Protein AF-A0AAN8RIM7-F1 (afdb_monomer)

Organism: NCBI:txid74498

Sequence (121 aa):
MTNVDAGIVSAGKTVLAGGTRFIPSWDSGITYNTGTAAGASGISPDGGCIITDIDKPVVLLGDFGNWFERSKPQYENLPASFFYDVKTSGARGNGRGDDTTAINAALQAATSTGKVTYFPH

Mean predicted aligned error: 7.01 Å

InterPro domains:
  IPR011050 Pectin lyase fold/virulence factor [SSF51126] (79-120)
  IPR012334 Pectin lyase fold [G3DSA:2.160.20.10] (65-121)
  IPR024535 Rhamnogalacturonase A/B/Epimerase-like, pectate lyase domain [PF12708] (84-120)

Secondary structure (DSSP, 8-state):
--SEEEEEEETTEEEEEEES-----EE-S-B--TTS-TTT--B--TT-EEPPPPP--GGGB-TTSSBP--PPP--TT--GGGEEEGGGGT---SSSS--HHHHHHHHHHHHHHTPEEE---

Radius of gyration: 26.64 Å; Cα contacts (8 Å, |Δi|>4): 150; chains: 1; bounding box: 56×33×62 Å

Structure (mmCIF, N/CA/C/O backbone):
data_AF-A0AAN8RIM7-F1
#
_entry.id   AF-A0AAN8RIM7-F1
#
loop_
_atom_site.group_PDB
_atom_site.id
_atom_site.type_symbol
_atom_site.label_atom_id
_atom_site.label_alt_id
_atom_site.label_comp_id
_atom_site.label_asym_id
_atom_site.label_entity_id
_atom_site.label_seq_id
_atom_site.pdbx_PDB_ins_code
_atom_site.Cartn_x
_atom_site.Cartn_y
_atom_site.Cartn_z
_atom_site.occupancy
_atom_site.B_iso_or_equiv
_atom_site.auth_seq_id
_atom_site.auth_comp_id
_atom_site.auth_asym_i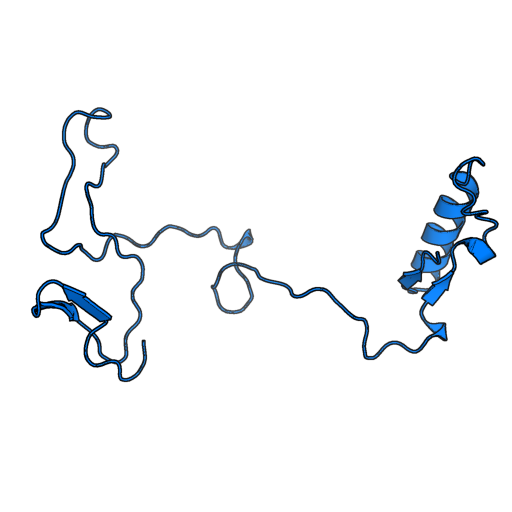d
_atom_site.auth_atom_id
_atom_site.pdbx_PDB_model_num
ATOM 1 N N . MET A 1 1 ? 12.400 -8.374 -19.164 1.00 90.12 1 MET A N 1
ATOM 2 C CA . MET A 1 1 ? 11.845 -8.436 -20.533 1.00 90.12 1 MET A CA 1
ATOM 3 C C . MET A 1 1 ? 11.717 -9.893 -20.926 1.00 90.12 1 MET A C 1
ATOM 5 O O . MET A 1 1 ? 12.614 -10.658 -20.589 1.00 90.12 1 MET A O 1
ATOM 9 N N . THR A 1 2 ? 10.637 -10.257 -21.614 1.00 94.75 2 THR A N 1
ATOM 10 C CA . THR A 1 2 ? 10.410 -11.614 -22.131 1.00 94.75 2 THR A CA 1
ATOM 11 C C . THR A 1 2 ? 9.927 -11.493 -23.570 1.00 94.75 2 THR A C 1
ATOM 13 O O . THR A 1 2 ? 8.891 -10.876 -23.794 1.00 94.75 2 THR A O 1
ATOM 16 N N . ASN A 1 3 ? 10.686 -12.045 -24.521 1.00 94.50 3 ASN A N 1
ATOM 17 C CA . ASN A 1 3 ? 10.396 -12.040 -25.961 1.00 94.50 3 ASN A CA 1
ATOM 18 C C . ASN A 1 3 ? 10.082 -10.643 -26.537 1.00 94.50 3 ASN A C 1
ATOM 20 O O . ASN A 1 3 ? 9.124 -10.473 -27.283 1.00 94.50 3 ASN A O 1
ATOM 24 N N . VAL A 1 4 ? 10.875 -9.636 -26.165 1.00 96.50 4 VAL A N 1
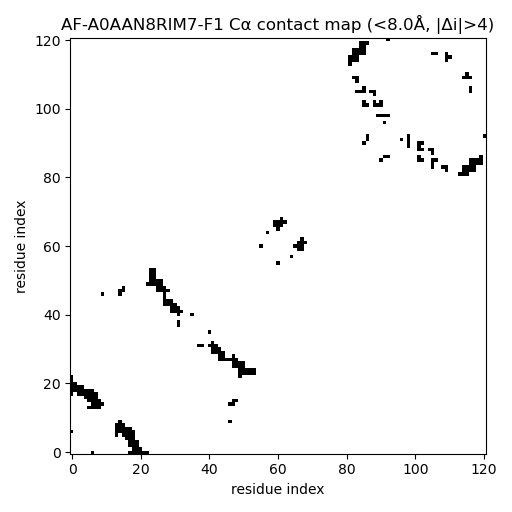ATOM 25 C CA . VAL A 1 4 ? 10.748 -8.264 -26.688 1.00 96.50 4 VAL A CA 1
ATOM 26 C C . VAL A 1 4 ? 11.761 -8.063 -27.816 1.00 96.50 4 VAL A C 1
ATOM 28 O O . VAL A 1 4 ? 12.936 -8.286 -27.576 1.00 96.50 4 VAL A O 1
ATOM 31 N N . ASP A 1 5 ? 11.374 -7.620 -29.013 1.00 93.94 5 ASP A N 1
ATOM 32 C CA . ASP A 1 5 ? 12.316 -7.505 -30.149 1.00 93.94 5 ASP A CA 1
ATOM 33 C C . ASP A 1 5 ? 13.425 -6.461 -29.918 1.00 93.94 5 ASP A C 1
ATOM 35 O O . ASP A 1 5 ? 14.614 -6.732 -30.098 1.00 93.94 5 ASP A O 1
ATOM 39 N N . ALA A 1 6 ? 13.054 -5.273 -29.445 1.00 94.12 6 ALA A N 1
ATOM 40 C CA . ALA A 1 6 ? 13.979 -4.205 -29.080 1.00 94.12 6 ALA A CA 1
ATOM 41 C C . ALA A 1 6 ? 13.521 -3.555 -27.773 1.00 94.12 6 ALA A C 1
ATOM 43 O O . ALA A 1 6 ? 12.348 -3.221 -27.625 1.00 94.12 6 ALA A O 1
ATOM 44 N N . GLY A 1 7 ? 14.439 -3.374 -26.820 1.00 92.75 7 GLY A N 1
ATOM 45 C CA . GLY A 1 7 ? 14.130 -2.713 -25.552 1.00 92.75 7 GLY A CA 1
ATOM 46 C C . GLY A 1 7 ? 13.900 -1.216 -25.746 1.00 92.75 7 GLY A C 1
ATOM 47 O O . GLY A 1 7 ? 12.916 -0.674 -25.255 1.00 92.75 7 GLY A O 1
ATOM 48 N N . ILE A 1 8 ? 14.799 -0.560 -26.487 1.00 93.50 8 ILE A N 1
ATOM 49 C CA . ILE A 1 8 ? 14.701 0.862 -26.842 1.00 93.50 8 ILE A CA 1
ATOM 50 C C . ILE A 1 8 ? 15.166 1.039 -28.288 1.00 93.50 8 ILE A C 1
ATOM 52 O O . ILE A 1 8 ? 16.229 0.544 -28.677 1.00 93.50 8 ILE A O 1
ATOM 56 N N . VAL A 1 9 ? 14.378 1.779 -29.067 1.00 92.62 9 VAL A N 1
ATOM 57 C CA . VAL A 1 9 ? 14.682 2.184 -30.444 1.00 92.62 9 VAL A CA 1
ATOM 58 C C . VAL A 1 9 ? 14.722 3.707 -30.503 1.00 92.62 9 VAL A C 1
ATOM 60 O O . VAL A 1 9 ? 13.797 4.369 -30.039 1.00 92.62 9 VAL A O 1
ATOM 63 N N . SER A 1 10 ? 15.777 4.262 -31.095 1.00 89.31 10 SER A N 1
ATOM 64 C CA . SER A 1 10 ? 15.932 5.699 -31.326 1.00 89.31 10 SER A CA 1
ATOM 65 C C . SER A 1 10 ? 16.365 5.946 -32.768 1.00 89.31 10 SER A C 1
ATOM 67 O O . SER A 1 10 ? 17.278 5.290 -33.266 1.00 89.31 10 SER A O 1
ATOM 69 N N . ALA A 1 11 ? 15.674 6.853 -33.465 1.00 89.75 11 ALA A N 1
ATOM 70 C CA . ALA A 1 11 ? 15.921 7.180 -34.877 1.00 89.75 11 ALA A CA 1
ATOM 71 C C . ALA A 1 11 ? 16.051 5.941 -35.800 1.00 89.75 11 ALA A C 1
ATOM 73 O O . ALA A 1 11 ? 16.924 5.877 -36.664 1.00 89.75 11 ALA A 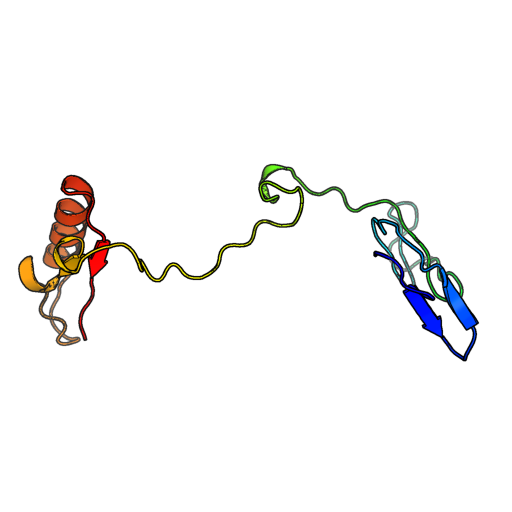O 1
ATOM 74 N N . GLY A 1 12 ? 15.206 4.925 -35.587 1.00 89.38 12 GLY A N 1
ATOM 75 C CA . GLY A 1 12 ? 15.209 3.683 -36.372 1.00 89.38 12 GLY A CA 1
ATOM 76 C C . GLY A 1 12 ? 16.348 2.707 -36.049 1.00 89.38 12 GLY A C 1
ATOM 77 O O . GLY A 1 12 ? 16.446 1.661 -36.687 1.00 89.38 12 GLY A O 1
ATOM 78 N N . LYS A 1 13 ? 17.196 3.008 -35.058 1.00 90.44 13 LYS A N 1
ATOM 79 C CA . LYS A 1 13 ? 18.265 2.125 -34.575 1.00 90.44 13 LYS A CA 1
ATOM 80 C C . LYS A 1 13 ? 17.902 1.562 -33.205 1.00 90.44 13 LYS A C 1
ATOM 82 O O . LYS A 1 13 ? 17.440 2.291 -32.330 1.00 90.44 13 LYS A O 1
ATOM 87 N N . THR A 1 14 ? 18.138 0.270 -32.999 1.00 92.50 14 THR A N 1
ATOM 88 C CA . THR A 1 14 ? 18.029 -0.335 -31.663 1.00 92.50 14 THR A CA 1
ATOM 89 C C . THR A 1 14 ? 19.210 0.129 -30.817 1.00 92.50 14 THR A C 1
ATOM 91 O O . THR A 1 14 ? 20.353 -0.139 -31.178 1.00 92.50 14 THR A O 1
ATOM 94 N N . VAL A 1 15 ? 18.933 0.818 -29.708 1.00 92.31 15 VAL A N 1
ATOM 95 C CA . VA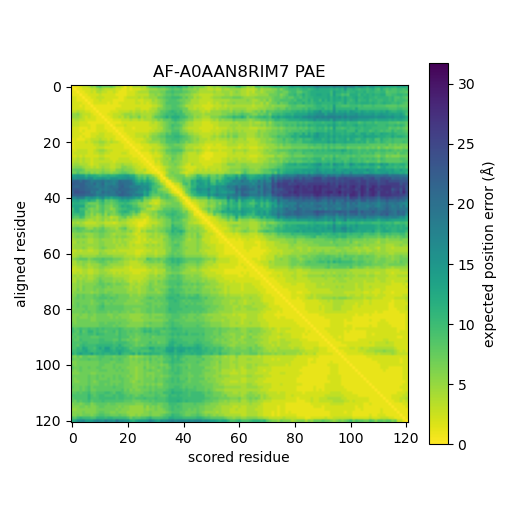L A 1 15 ? 19.956 1.327 -28.769 1.00 92.31 15 VAL A CA 1
ATOM 96 C C . VAL A 1 15 ? 20.025 0.502 -27.484 1.00 92.31 15 VAL A C 1
ATOM 98 O O . VAL A 1 15 ? 21.076 0.403 -26.863 1.00 92.31 15 VAL A O 1
ATOM 101 N N . LEU A 1 16 ? 18.938 -0.191 -27.133 1.00 92.56 16 LEU A N 1
ATOM 102 C CA . LEU A 1 16 ? 18.945 -1.233 -26.111 1.00 92.56 16 LEU A CA 1
ATOM 103 C C . LEU A 1 16 ? 18.383 -2.518 -26.709 1.00 92.56 16 LEU A C 1
ATOM 105 O O . LEU A 1 16 ? 17.202 -2.584 -27.056 1.00 92.56 16 LEU A O 1
ATOM 109 N N . ALA A 1 17 ? 19.226 -3.547 -26.805 1.00 92.56 17 ALA A N 1
ATOM 110 C CA . ALA A 1 17 ? 18.807 -4.862 -27.278 1.00 92.56 17 ALA A CA 1
ATOM 111 C C . ALA A 1 17 ? 17.640 -5.409 -26.436 1.00 92.56 17 ALA A C 1
ATOM 113 O O . ALA A 1 17 ? 17.622 -5.262 -25.206 1.00 92.56 17 ALA A O 1
ATOM 114 N N . GLY A 1 18 ? 16.672 -6.027 -27.110 1.00 93.81 18 GLY A N 1
ATOM 115 C CA . GLY A 1 18 ? 15.568 -6.733 -26.473 1.00 93.81 18 GLY A CA 1
ATOM 116 C C . GLY A 1 18 ? 15.974 -8.129 -25.983 1.00 93.81 18 GLY A C 1
ATOM 117 O O . GLY A 1 18 ? 17.021 -8.315 -25.361 1.00 93.81 18 GLY A O 1
ATOM 118 N N . GLY A 1 19 ? 15.132 -9.113 -26.265 1.00 95.62 19 GLY A N 1
ATOM 119 C CA . GLY A 1 19 ? 15.228 -10.504 -25.858 1.00 95.62 19 GLY A CA 1
ATOM 120 C C . GLY A 1 19 ? 14.471 -10.818 -24.567 1.00 95.62 19 GLY A C 1
ATOM 121 O O . GLY A 1 19 ? 13.689 -10.023 -24.034 1.00 95.62 19 GLY A O 1
ATOM 122 N N . THR A 1 20 ? 14.736 -12.015 -24.055 1.00 96.62 20 THR A N 1
ATOM 123 C CA . THR A 1 20 ? 14.300 -12.451 -22.727 1.00 96.62 20 THR A CA 1
ATOM 124 C C . THR A 1 20 ? 15.445 -12.233 -21.750 1.00 96.62 20 THR A C 1
ATOM 126 O O . THR A 1 20 ? 16.342 -13.065 -21.641 1.00 96.62 20 THR A O 1
ATOM 129 N N . ARG A 1 21 ? 15.466 -11.065 -21.099 1.00 93.25 21 ARG A N 1
ATOM 130 C CA . ARG A 1 21 ? 16.546 -10.656 -20.191 1.00 93.25 21 ARG A CA 1
ATOM 131 C C . ARG A 1 21 ? 16.093 -9.672 -19.120 1.00 93.25 21 ARG A C 1
ATOM 133 O O . ARG A 1 21 ? 15.081 -8.981 -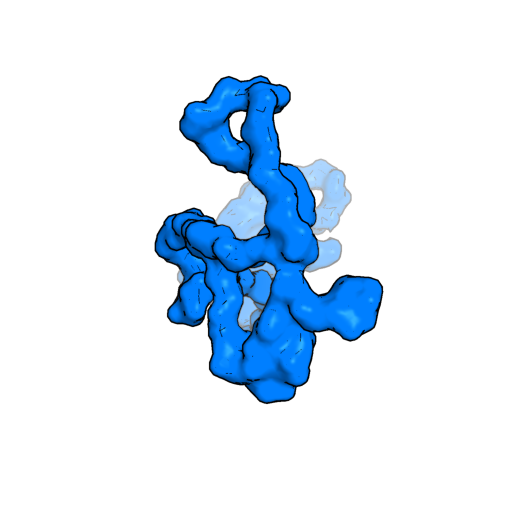19.269 1.00 93.25 21 ARG A O 1
ATOM 140 N N . PHE A 1 22 ? 16.881 -9.584 -18.059 1.00 91.19 22 PHE A N 1
ATOM 141 C CA . PHE A 1 22 ? 16.772 -8.554 -17.032 1.00 91.19 22 PHE A CA 1
ATOM 142 C C . PHE A 1 22 ? 17.702 -7.381 -17.372 1.00 91.19 22 PHE A C 1
ATOM 144 O O . PHE A 1 22 ? 18.837 -7.600 -17.795 1.00 91.19 22 PHE A O 1
ATOM 151 N N . ILE A 1 23 ? 17.210 -6.150 -17.219 1.00 92.50 23 ILE A N 1
ATOM 152 C CA . ILE A 1 23 ? 18.018 -4.930 -17.328 1.00 92.50 23 ILE A CA 1
ATOM 153 C C . ILE A 1 23 ? 18.175 -4.396 -15.903 1.00 92.50 23 ILE A C 1
ATOM 155 O O . ILE A 1 23 ? 17.149 -4.055 -15.317 1.00 92.50 23 ILE A O 1
ATOM 159 N N . PRO A 1 24 ? 19.393 -4.344 -15.336 1.00 89.62 24 PRO A N 1
ATOM 160 C CA . PRO A 1 24 ? 19.579 -3.938 -13.945 1.00 89.62 24 PRO A CA 1
ATOM 161 C C . PRO A 1 24 ? 19.272 -2.454 -13.748 1.00 89.62 24 PRO A C 1
ATOM 163 O O . PRO A 1 24 ? 18.379 -2.083 -12.994 1.00 89.62 24 PRO A O 1
ATOM 166 N N . SER A 1 25 ? 19.984 -1.600 -14.477 1.00 90.81 25 SER A N 1
ATOM 167 C CA . SER A 1 25 ? 19.785 -0.157 -14.515 1.00 90.81 25 SER A CA 1
ATOM 168 C C . SER A 1 25 ? 20.240 0.349 -15.882 1.00 90.81 25 SER A C 1
ATOM 170 O O . SER A 1 25 ? 21.226 -0.140 -16.437 1.00 90.81 25 SER A O 1
ATOM 172 N N . TRP A 1 26 ? 19.493 1.284 -16.457 1.00 91.31 26 TRP A N 1
ATOM 173 C CA . TRP A 1 26 ? 19.803 1.888 -17.749 1.00 91.31 26 TRP A CA 1
ATOM 174 C C . TRP A 1 26 ? 19.534 3.379 -17.677 1.00 91.31 26 TRP A C 1
ATOM 176 O O . TRP A 1 26 ? 18.528 3.798 -17.097 1.00 91.31 26 TRP A O 1
ATOM 186 N N . ASP A 1 27 ? 20.405 4.159 -18.296 1.00 89.44 27 ASP A N 1
ATOM 187 C CA . ASP A 1 27 ? 20.233 5.592 -18.436 1.00 89.44 27 ASP A CA 1
ATOM 188 C C . ASP A 1 27 ? 20.543 6.065 -19.858 1.00 89.44 27 ASP A C 1
ATOM 190 O O . ASP A 1 27 ? 21.185 5.390 -20.661 1.00 89.44 27 ASP A O 1
ATOM 194 N N . SER A 1 28 ? 20.031 7.249 -20.184 1.00 90.25 28 SER A N 1
ATOM 195 C CA . SER A 1 28 ? 20.368 7.980 -21.400 1.00 90.25 28 SER A CA 1
ATOM 196 C C . SER A 1 28 ? 20.408 9.457 -21.069 1.00 90.25 28 SER A C 1
ATOM 198 O O . SER A 1 28 ? 19.399 10.050 -20.688 1.00 90.25 28 SER A O 1
ATOM 200 N N . GLY A 1 29 ? 21.582 10.051 -21.230 1.00 86.06 29 GLY A N 1
ATOM 201 C CA . GLY A 1 29 ? 21.852 11.427 -20.852 1.00 86.06 29 GLY A CA 1
ATOM 202 C C . GLY A 1 29 ? 23.2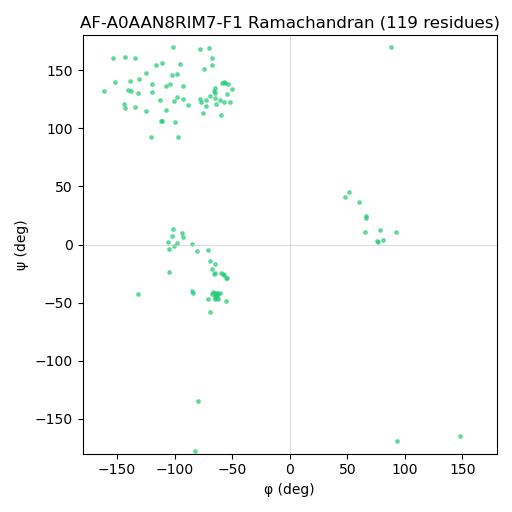97 11.585 -20.405 1.00 86.06 29 GLY A C 1
ATOM 203 O O . GLY A 1 29 ? 24.138 10.728 -20.665 1.00 86.06 29 GLY A O 1
ATOM 204 N N . ILE A 1 30 ? 23.578 12.701 -19.740 1.00 84.75 30 ILE A N 1
ATOM 205 C CA . ILE A 1 30 ? 24.884 12.968 -19.143 1.00 84.75 30 ILE A CA 1
ATOM 206 C C . ILE A 1 30 ? 24.882 12.396 -17.727 1.00 84.75 30 ILE A C 1
ATOM 208 O O . ILE A 1 30 ? 24.085 12.808 -16.885 1.00 84.75 30 ILE A O 1
ATOM 212 N N . THR A 1 31 ? 25.792 11.467 -17.469 1.00 81.00 31 THR A N 1
ATOM 213 C CA . THR A 1 31 ? 26.000 10.856 -16.153 1.00 81.00 31 THR A CA 1
ATOM 214 C C . THR A 1 31 ? 27.221 11.458 -15.480 1.00 81.00 31 THR A C 1
ATOM 216 O O . THR A 1 31 ? 28.208 11.795 -16.136 1.00 81.00 31 THR A O 1
ATOM 219 N N . TYR A 1 32 ? 27.168 11.588 -14.158 1.00 79.50 32 TYR A N 1
ATOM 220 C CA . TYR A 1 32 ? 28.275 12.097 -13.356 1.00 79.50 32 TYR A CA 1
ATOM 221 C C . TYR A 1 32 ? 28.705 11.027 -12.364 1.00 79.50 32 TYR A C 1
ATOM 223 O O . TYR A 1 32 ? 27.869 10.367 -11.749 1.00 79.50 32 TYR A O 1
ATOM 231 N N . ASN A 1 33 ? 30.013 10.870 -12.192 1.00 72.31 33 ASN A N 1
ATOM 232 C CA . ASN A 1 33 ? 30.582 10.003 -11.170 1.00 72.31 33 ASN A CA 1
ATOM 233 C C . ASN A 1 33 ? 31.278 10.849 -10.098 1.00 72.31 33 ASN A C 1
ATOM 235 O O . ASN A 1 33 ? 31.709 11.973 -10.344 1.00 72.31 33 ASN A O 1
ATOM 239 N N . THR A 1 34 ? 31.414 10.296 -8.898 1.00 68.44 34 THR A N 1
ATOM 240 C CA . THR A 1 34 ? 32.078 10.963 -7.765 1.00 68.44 34 THR A CA 1
ATOM 241 C C . THR A 1 34 ? 33.598 11.080 -7.930 1.00 68.44 34 THR A C 1
ATOM 243 O O . THR A 1 34 ? 34.255 11.701 -7.100 1.00 68.44 34 THR A O 1
ATOM 246 N N . GLY A 1 35 ? 34.169 10.501 -8.993 1.00 65.88 35 GLY A N 1
ATOM 247 C CA . GLY A 1 35 ? 35.592 10.595 -9.330 1.00 65.88 35 GLY A CA 1
ATOM 248 C C . GLY A 1 35 ? 35.979 11.890 -10.048 1.00 65.88 35 GLY A C 1
ATOM 249 O O . GLY A 1 35 ? 37.162 12.126 -10.283 1.00 65.88 35 GLY A O 1
ATOM 250 N N . THR A 1 36 ? 35.006 12.734 -10.394 1.00 61.81 36 THR A N 1
ATOM 251 C CA . THR A 1 36 ? 35.216 14.041 -11.025 1.00 61.81 36 THR A CA 1
ATOM 252 C C . THR A 1 36 ? 34.537 15.129 -10.196 1.00 61.81 36 THR A C 1
ATOM 254 O O . THR A 1 36 ? 33.526 14.883 -9.538 1.00 61.81 36 THR A O 1
ATOM 257 N N . ALA A 1 37 ? 35.107 16.339 -10.173 1.00 64.88 37 ALA A N 1
ATOM 258 C CA . ALA A 1 37 ? 34.473 17.458 -9.481 1.00 64.88 37 ALA A CA 1
ATOM 259 C C . ALA A 1 37 ? 33.062 17.690 -10.050 1.00 64.88 37 ALA A C 1
ATOM 261 O O . ALA A 1 37 ? 32.857 17.593 -11.262 1.00 64.88 37 ALA A O 1
ATOM 262 N N . ALA A 1 38 ? 32.092 17.986 -9.182 1.00 63.91 38 ALA A N 1
ATOM 263 C CA . ALA A 1 38 ? 30.713 18.224 -9.597 1.00 63.91 38 ALA A CA 1
ATOM 264 C C . ALA A 1 38 ? 30.668 19.283 -10.716 1.00 63.91 38 ALA A C 1
ATOM 266 O O . ALA A 1 38 ? 31.180 20.389 -10.551 1.00 63.91 38 ALA A O 1
ATOM 267 N N . GLY A 1 39 ? 30.090 18.924 -11.866 1.00 62.59 39 GLY A N 1
ATOM 268 C CA . GLY A 1 39 ? 30.000 19.800 -13.039 1.00 62.59 39 GLY A CA 1
ATOM 269 C C . GLY A 1 39 ? 31.258 19.888 -13.918 1.00 62.59 39 GLY A C 1
ATOM 270 O O . GLY A 1 39 ? 31.240 20.652 -14.878 1.00 62.59 39 GLY A O 1
ATOM 271 N N . ALA A 1 40 ? 32.327 19.129 -13.641 1.00 67.50 40 ALA A N 1
ATOM 272 C CA . ALA A 1 40 ? 33.582 19.216 -14.399 1.00 67.50 40 ALA A CA 1
ATOM 273 C C . ALA A 1 40 ? 33.608 18.370 -15.686 1.00 67.50 40 ALA A C 1
ATOM 275 O O . ALA A 1 40 ? 34.141 18.823 -16.695 1.00 67.50 40 ALA A O 1
ATOM 276 N N . SER A 1 41 ? 33.056 17.152 -15.674 1.00 70.31 41 SER A N 1
ATOM 277 C CA . SER A 1 41 ? 32.914 16.316 -16.875 1.00 70.31 41 SER A CA 1
ATOM 278 C C . SER A 1 41 ? 31.865 15.232 -16.641 1.00 70.31 41 SER A C 1
ATOM 280 O O . SER A 1 41 ? 31.879 14.578 -15.601 1.00 70.31 41 SER A O 1
ATOM 282 N N . GLY A 1 42 ? 30.945 15.060 -17.586 1.00 72.38 42 GLY A N 1
ATOM 283 C CA . GLY A 1 42 ? 29.951 13.991 -17.559 1.00 72.38 42 GLY A CA 1
ATOM 284 C C . GLY A 1 42 ? 30.138 13.036 -18.736 1.00 72.38 42 GLY A C 1
ATOM 285 O O . GLY A 1 42 ? 30.693 13.418 -19.766 1.00 72.38 42 GLY A O 1
ATOM 286 N N . ILE A 1 43 ? 29.690 11.792 -18.586 1.00 74.94 43 ILE A N 1
ATOM 287 C CA . ILE A 1 43 ? 29.766 10.761 -19.627 1.00 74.94 43 ILE A CA 1
ATOM 288 C C . ILE A 1 43 ? 28.389 10.654 -20.285 1.00 74.94 43 ILE A C 1
ATOM 290 O O . ILE A 1 43 ? 27.400 10.404 -19.596 1.00 74.94 43 ILE A O 1
ATOM 294 N N . SER A 1 44 ? 28.320 10.831 -21.607 1.00 79.50 44 SER A N 1
ATOM 295 C CA . SER A 1 44 ? 27.092 10.683 -22.397 1.00 79.50 44 SER A CA 1
ATOM 296 C C . SER A 1 44 ? 27.261 9.605 -23.471 1.00 79.50 44 SER A C 1
ATOM 298 O O . SER A 1 44 ? 27.747 9.905 -24.563 1.00 79.50 44 SER A O 1
ATOM 300 N N . PRO A 1 45 ? 26.903 8.344 -23.183 1.00 74.12 45 PRO A N 1
ATOM 301 C CA . PRO A 1 45 ? 26.895 7.288 -24.185 1.00 74.12 45 PRO A CA 1
ATOM 302 C C . PRO A 1 45 ? 25.844 7.579 -25.261 1.00 74.12 45 PRO A C 1
ATOM 304 O O . PRO A 1 45 ? 24.699 7.917 -24.945 1.00 74.12 45 PRO A O 1
ATOM 307 N N . ASP A 1 46 ? 26.214 7.409 -26.529 1.00 70.56 46 ASP A N 1
ATOM 308 C CA . ASP A 1 46 ? 25.288 7.550 -27.653 1.00 70.56 46 ASP A CA 1
ATOM 309 C C . ASP A 1 46 ? 24.133 6.547 -27.522 1.00 70.56 46 ASP A C 1
ATOM 311 O O . ASP A 1 46 ? 24.317 5.338 -27.654 1.00 70.56 46 ASP A O 1
ATOM 315 N N . GLY A 1 47 ? 22.924 7.055 -27.269 1.00 75.19 47 GLY A N 1
ATOM 316 C CA . GLY A 1 47 ? 21.729 6.225 -27.108 1.00 75.19 47 GLY A CA 1
ATOM 317 C C . GLY A 1 47 ? 21.599 5.536 -25.747 1.00 75.19 47 GLY A C 1
ATOM 318 O O . GLY A 1 47 ? 20.735 4.673 -25.626 1.00 75.19 47 GLY A O 1
ATOM 319 N N . GLY A 1 48 ? 22.402 5.927 -24.749 1.00 85.56 48 GLY A N 1
ATOM 320 C CA . GLY A 1 48 ? 22.349 5.418 -23.376 1.00 85.56 48 GLY A CA 1
ATOM 321 C C . GLY A 1 48 ? 23.182 4.161 -23.123 1.00 85.56 48 GLY A C 1
ATOM 322 O O . GLY A 1 48 ? 23.702 3.540 -24.052 1.00 85.56 48 GLY A O 1
ATOM 323 N N . CYS A 1 49 ? 23.334 3.765 -21.859 1.00 85.44 49 CYS A N 1
ATOM 324 C CA . CYS A 1 49 ? 24.043 2.536 -21.507 1.00 85.44 49 CYS A CA 1
ATOM 325 C C . CYS A 1 49 ? 23.410 1.802 -20.320 1.00 85.44 49 CYS A C 1
ATOM 327 O O . CYS A 1 49 ? 22.607 2.336 -19.560 1.00 85.44 49 CYS A O 1
ATOM 329 N N . ILE A 1 50 ? 23.758 0.520 -20.192 1.00 86.31 50 ILE A N 1
ATOM 330 C CA . ILE A 1 50 ? 23.500 -0.229 -18.963 1.00 86.31 50 ILE A CA 1
ATOM 331 C C . ILE A 1 50 ? 24.561 0.205 -17.955 1.00 86.31 50 ILE A C 1
ATOM 333 O O . ILE A 1 50 ? 25.755 0.067 -18.226 1.00 86.31 50 ILE A O 1
ATOM 337 N N . ILE A 1 51 ? 24.118 0.701 -16.807 1.00 85.50 51 ILE A N 1
ATOM 338 C CA . ILE A 1 51 ? 24.990 1.139 -15.718 1.00 85.50 51 ILE A CA 1
ATOM 339 C C . ILE A 1 51 ? 25.061 0.084 -14.616 1.00 85.50 51 ILE A C 1
ATOM 341 O O . ILE A 1 51 ? 24.300 -0.889 -14.608 1.00 85.50 51 ILE A O 1
ATOM 345 N N . THR A 1 52 ? 25.990 0.285 -13.677 1.00 83.88 52 THR A N 1
ATOM 346 C CA . THR A 1 52 ? 26.030 -0.476 -12.426 1.00 83.88 52 THR A CA 1
ATOM 347 C C . THR A 1 52 ? 24.653 -0.448 -11.778 1.00 83.88 52 THR A C 1
ATOM 349 O O . THR A 1 52 ? 24.028 0.611 -11.706 1.00 83.88 52 THR A O 1
ATOM 352 N N . ASP A 1 53 ? 24.180 -1.611 -11.326 1.00 85.88 53 ASP A N 1
ATOM 353 C CA . ASP A 1 53 ? 22.888 -1.675 -10.659 1.00 85.88 53 ASP A CA 1
ATOM 354 C C . ASP A 1 53 ? 22.892 -0.765 -9.430 1.00 85.88 53 ASP A C 1
ATOM 356 O O . ASP A 1 53 ? 23.875 -0.684 -8.688 1.00 85.88 53 ASP A O 1
ATOM 360 N N . ILE A 1 54 ? 21.779 -0.073 -9.235 1.00 87.19 54 ILE A N 1
ATOM 361 C CA . ILE A 1 54 ? 21.558 0.727 -8.041 1.00 87.19 54 ILE A CA 1
ATOM 362 C C . ILE A 1 54 ? 21.497 -0.241 -6.864 1.00 87.19 54 ILE A C 1
ATOM 364 O O . ILE A 1 54 ? 20.694 -1.181 -6.886 1.00 87.19 54 ILE A O 1
ATOM 368 N N . ASP A 1 55 ? 22.327 0.002 -5.847 1.00 90.56 55 ASP A N 1
ATOM 369 C CA . ASP A 1 55 ? 22.258 -0.730 -4.588 1.00 90.56 55 ASP A CA 1
ATOM 370 C C . ASP A 1 55 ? 20.915 -0.435 -3.912 1.00 90.56 55 ASP A C 1
ATOM 372 O O . ASP A 1 55 ? 20.566 0.724 -3.659 1.00 90.56 55 ASP A O 1
ATOM 376 N N . LYS A 1 56 ? 20.127 -1.486 -3.678 1.00 93.25 56 LYS A N 1
ATOM 377 C CA . LYS A 1 56 ? 18.790 -1.388 -3.087 1.00 93.25 56 LYS A CA 1
ATOM 378 C C . LYS A 1 56 ? 18.850 -2.027 -1.703 1.00 93.25 56 LYS A C 1
ATOM 380 O O . LYS A 1 56 ? 18.909 -3.255 -1.615 1.00 93.25 56 LYS A O 1
ATOM 385 N N . PRO A 1 57 ? 18.820 -1.231 -0.619 1.00 96.75 57 PRO A N 1
ATOM 386 C CA . PRO A 1 57 ? 18.812 -1.770 0.731 1.00 96.75 57 PRO A CA 1
ATOM 387 C C . PRO A 1 57 ? 17.673 -2.773 0.917 1.00 96.75 57 PRO A C 1
ATOM 389 O O . PRO A 1 57 ? 16.516 -2.458 0.643 1.00 96.75 57 PRO A O 1
ATOM 392 N N . VAL A 1 58 ? 17.991 -3.960 1.438 1.00 96.25 58 VAL A N 1
ATOM 393 C CA . VAL A 1 58 ? 17.036 -5.079 1.568 1.00 96.25 58 VAL A CA 1
ATOM 394 C C . VAL A 1 58 ? 15.786 -4.732 2.382 1.00 96.25 58 VAL A C 1
ATOM 396 O O . VAL A 1 58 ? 14.726 -5.296 2.149 1.00 96.25 58 VAL A O 1
ATOM 399 N N . VAL A 1 59 ? 15.884 -3.760 3.294 1.00 97.50 59 VAL A N 1
ATOM 400 C CA . VAL A 1 59 ? 14.761 -3.266 4.112 1.00 97.50 59 VAL A CA 1
ATOM 401 C C . VAL A 1 59 ? 13.710 -2.483 3.315 1.00 97.50 59 VAL A C 1
ATOM 403 O O . VAL A 1 59 ? 12.624 -2.233 3.829 1.00 97.50 59 VAL A O 1
ATOM 406 N N . LEU A 1 60 ? 14.029 -2.070 2.085 1.00 97.50 60 LEU A N 1
ATOM 407 C CA . LEU A 1 60 ? 13.127 -1.353 1.177 1.00 97.50 60 LEU A CA 1
ATOM 408 C C . LEU A 1 60 ? 12.517 -2.270 0.104 1.00 97.50 60 LEU A C 1
ATOM 410 O O . LEU A 1 60 ? 11.744 -1.801 -0.737 1.00 97.50 60 LEU A O 1
ATOM 414 N N . LEU A 1 61 ? 12.881 -3.554 0.104 1.00 97.25 61 LEU A N 1
ATOM 415 C CA . LEU A 1 61 ? 12.442 -4.522 -0.893 1.00 97.25 61 LEU A CA 1
ATOM 416 C C . LEU A 1 61 ? 11.256 -5.347 -0.382 1.00 97.25 61 LEU A C 1
ATOM 418 O O . LEU A 1 61 ? 11.144 -5.636 0.808 1.00 97.25 61 LEU A O 1
ATOM 422 N N . GLY A 1 62 ? 10.364 -5.718 -1.298 1.00 96.31 62 GLY A N 1
ATOM 423 C CA . GLY A 1 62 ? 9.343 -6.736 -1.068 1.00 96.31 62 GLY A CA 1
ATOM 424 C C . GLY A 1 62 ? 9.888 -8.152 -1.271 1.00 96.31 62 GLY A C 1
ATOM 425 O O . GLY A 1 62 ? 11.053 -8.351 -1.617 1.00 96.31 62 GLY A O 1
ATOM 426 N N . ASP A 1 63 ? 9.011 -9.143 -1.124 1.00 95.19 63 ASP A N 1
ATOM 427 C CA . ASP A 1 63 ? 9.376 -10.569 -1.121 1.00 95.19 63 ASP A CA 1
ATOM 428 C C . ASP A 1 63 ? 10.050 -11.058 -2.417 1.00 95.19 63 ASP A C 1
ATOM 430 O O . ASP A 1 63 ? 10.801 -12.032 -2.398 1.00 95.19 63 ASP A O 1
ATOM 434 N N . PHE A 1 64 ? 9.815 -10.380 -3.546 1.00 92.06 64 PHE A N 1
ATOM 435 C CA . PHE A 1 64 ? 10.387 -10.735 -4.851 1.00 92.06 64 PHE A CA 1
ATOM 436 C C . PHE A 1 64 ? 11.580 -9.853 -5.263 1.00 92.06 64 PHE A C 1
ATOM 438 O O . PHE A 1 64 ? 11.989 -9.874 -6.424 1.00 92.06 64 PHE A O 1
ATOM 445 N N . GLY A 1 65 ? 12.149 -9.067 -4.340 1.00 91.62 65 GLY A N 1
ATOM 446 C CA . GLY A 1 65 ? 13.329 -8.226 -4.596 1.00 91.62 65 GLY A CA 1
ATOM 447 C C . GLY A 1 65 ? 13.057 -6.938 -5.387 1.00 91.62 65 GLY A C 1
ATOM 448 O O . GLY A 1 65 ? 13.985 -6.181 -5.669 1.00 91.62 65 GLY A O 1
ATOM 449 N N . ASN A 1 66 ? 11.799 -6.661 -5.736 1.00 93.31 66 ASN A N 1
ATOM 450 C CA . ASN A 1 66 ? 11.337 -5.349 -6.194 1.00 93.31 66 ASN A CA 1
ATOM 451 C C . ASN A 1 66 ? 11.148 -4.387 -5.013 1.00 93.31 66 ASN A C 1
ATOM 453 O O . ASN A 1 66 ? 11.118 -4.809 -3.860 1.00 93.31 66 ASN A O 1
ATOM 457 N N . TRP A 1 67 ? 10.963 -3.096 -5.297 1.00 96.06 67 TRP A N 1
ATOM 458 C CA . TRP A 1 67 ? 10.550 -2.125 -4.282 1.00 96.06 67 TRP A CA 1
ATOM 459 C C . TRP A 1 67 ? 9.285 -2.587 -3.561 1.00 96.06 67 TRP A C 1
ATOM 461 O O . TRP A 1 67 ? 8.369 -3.115 -4.196 1.00 96.06 67 TRP A O 1
ATOM 471 N N . PHE A 1 68 ? 9.245 -2.405 -2.241 1.00 97.38 68 PHE A N 1
ATOM 472 C CA . PHE A 1 68 ? 8.070 -2.760 -1.457 1.00 97.38 68 PHE A CA 1
ATOM 473 C C . PHE A 1 68 ? 6.851 -1.954 -1.920 1.00 97.38 68 PHE A C 1
ATOM 475 O O . PHE A 1 68 ? 6.848 -0.724 -1.891 1.00 97.38 68 PHE A O 1
ATOM 482 N N . GLU A 1 69 ? 5.789 -2.665 -2.288 1.00 96.69 69 GLU A N 1
ATOM 483 C CA . GLU A 1 69 ? 4.509 -2.089 -2.680 1.00 96.69 69 GLU A CA 1
ATOM 484 C C . GLU A 1 69 ? 3.378 -2.783 -1.921 1.00 96.69 69 GLU A C 1
ATOM 486 O O . GLU A 1 69 ? 3.392 -3.996 -1.706 1.00 96.69 69 GLU A O 1
ATOM 491 N N . ARG A 1 70 ? 2.364 -2.009 -1.521 1.00 95.62 70 ARG A N 1
ATOM 492 C CA . ARG A 1 70 ? 1.165 -2.527 -0.859 1.00 95.62 70 ARG A CA 1
ATOM 493 C C . ARG A 1 70 ? -0.061 -1.739 -1.302 1.00 95.62 70 ARG A C 1
ATOM 495 O O . ARG A 1 70 ? -0.149 -0.536 -1.072 1.00 95.62 70 ARG A O 1
ATOM 502 N N . SER A 1 71 ? -1.031 -2.434 -1.891 1.00 96.81 71 SER A N 1
ATOM 503 C CA . SER A 1 71 ? -2.335 -1.845 -2.218 1.00 96.81 71 SER A CA 1
ATOM 504 C C . SER A 1 71 ? -3.135 -1.513 -0.957 1.00 96.81 71 SER A C 1
ATOM 506 O O . SER A 1 71 ? -2.958 -2.142 0.092 1.00 96.81 71 SER A O 1
ATOM 508 N N . LYS A 1 72 ? -4.043 -0.533 -1.059 1.00 97.06 72 LYS A N 1
ATOM 509 C CA . LYS A 1 72 ? -4.942 -0.165 0.043 1.00 97.06 72 LYS A CA 1
ATOM 510 C C . LYS A 1 72 ? -5.748 -1.402 0.478 1.00 97.06 72 LYS A C 1
ATOM 512 O O . LYS A 1 72 ? -6.458 -1.956 -0.359 1.00 97.06 72 LYS A O 1
ATOM 517 N N . PRO A 1 73 ? -5.680 -1.823 1.754 1.00 97.06 73 PRO A N 1
ATOM 518 C CA . PRO A 1 73 ? -6.491 -2.939 2.227 1.00 97.06 73 PRO A CA 1
ATOM 519 C C . PRO A 1 73 ? -7.973 -2.550 2.192 1.00 97.06 73 PRO A C 1
ATOM 521 O O . PRO A 1 73 ? -8.326 -1.476 2.689 1.00 97.06 73 PRO A O 1
ATOM 524 N N . GLN A 1 74 ? -8.833 -3.408 1.632 1.00 97.62 74 GLN A N 1
ATOM 525 C CA . GLN A 1 74 ? -10.290 -3.211 1.695 1.00 97.62 74 GLN A CA 1
ATOM 526 C C . GLN A 1 74 ? -10.985 -4.141 2.695 1.00 97.62 74 GLN A C 1
ATOM 528 O O . GLN A 1 74 ? -12.173 -3.968 2.944 1.00 97.62 74 GLN A O 1
ATOM 533 N N . TYR A 1 75 ? -10.242 -5.058 3.327 1.00 97.19 75 TYR A N 1
ATOM 534 C CA . TYR A 1 75 ? -10.748 -5.979 4.350 1.00 97.19 75 TYR A CA 1
ATOM 535 C C . TYR A 1 75 ? -11.869 -6.900 3.841 1.00 97.19 75 TYR A C 1
ATOM 537 O O . TYR A 1 75 ? -12.791 -7.237 4.576 1.00 97.19 75 TYR A O 1
ATOM 545 N N . GLU A 1 76 ? -11.767 -7.338 2.589 1.00 97.56 76 GLU A N 1
ATOM 546 C CA . GLU A 1 76 ? -12.793 -8.051 1.819 1.00 97.56 76 GLU A CA 1
ATOM 547 C C . GLU A 1 76 ? -13.309 -9.327 2.505 1.00 97.56 76 GLU A C 1
ATOM 549 O O . GLU A 1 76 ? -14.461 -9.712 2.329 1.00 97.56 76 GLU A O 1
ATOM 554 N N . ASN A 1 77 ? -12.461 -9.967 3.313 1.00 97.50 77 ASN A N 1
ATOM 555 C CA . ASN A 1 77 ? -12.772 -11.212 4.016 1.00 97.50 77 ASN A CA 1
ATOM 556 C C . ASN A 1 77 ? -13.211 -11.003 5.476 1.00 97.50 77 ASN A C 1
ATOM 558 O O . ASN A 1 77 ? -13.436 -11.982 6.189 1.00 97.50 77 ASN A O 1
ATOM 562 N N . LEU A 1 78 ? -13.295 -9.756 5.952 1.00 97.81 78 LEU A N 1
ATOM 563 C CA . LEU A 1 78 ? -13.744 -9.462 7.310 1.00 97.81 78 LEU A CA 1
ATOM 564 C C . LEU A 1 78 ? -15.257 -9.211 7.322 1.00 97.81 78 LEU A C 1
ATOM 566 O O . LEU A 1 78 ? -15.738 -8.324 6.616 1.00 97.81 78 LEU A O 1
ATOM 570 N N . PRO A 1 79 ? -16.031 -9.936 8.150 1.00 97.62 79 PRO A N 1
ATOM 571 C CA . PRO A 1 79 ? -17.435 -9.606 8.345 1.00 97.62 79 PRO A CA 1
ATOM 572 C C . PRO A 1 79 ? -17.572 -8.264 9.079 1.00 97.62 79 PRO A C 1
ATOM 574 O O . PRO A 1 79 ? -16.678 -7.845 9.812 1.00 97.62 79 PRO A O 1
ATOM 577 N N . ALA A 1 80 ? -18.741 -7.626 8.980 1.0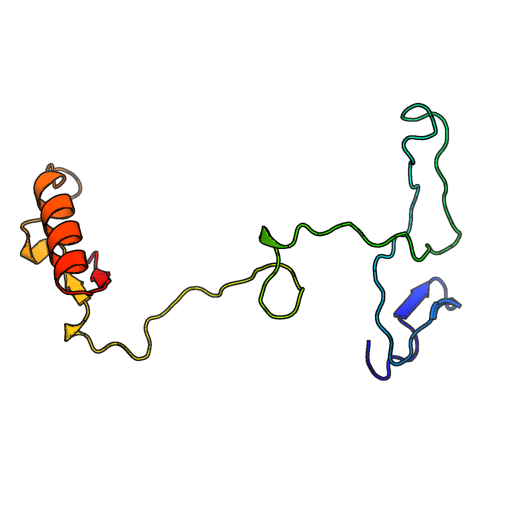0 96.31 80 ALA A N 1
ATOM 578 C CA . ALA A 1 80 ? -19.023 -6.365 9.677 1.00 96.31 80 ALA A CA 1
ATOM 579 C C . ALA A 1 80 ? -18.790 -6.439 11.204 1.00 96.31 80 ALA A C 1
ATOM 581 O O . ALA A 1 80 ? -18.412 -5.452 11.827 1.00 96.31 80 ALA A O 1
ATOM 582 N N . SER A 1 81 ? -18.947 -7.620 11.817 1.00 96.81 81 SER A N 1
ATOM 583 C CA . SER A 1 81 ? -18.688 -7.848 13.247 1.00 96.81 81 SER A CA 1
ATOM 584 C C . SER A 1 81 ? -17.219 -7.665 13.663 1.00 96.81 81 SER A C 1
ATOM 586 O O . SER A 1 81 ? -16.938 -7.507 14.858 1.00 96.81 81 SER A O 1
ATOM 588 N N . PHE A 1 82 ? -16.296 -7.662 12.695 1.00 97.75 82 PHE A N 1
ATOM 589 C CA . PHE A 1 82 ? -14.866 -7.418 12.885 1.00 97.75 82 PHE A CA 1
ATOM 590 C C . PHE A 1 82 ? -14.490 -5.932 12.903 1.00 97.75 82 PHE A C 1
ATOM 592 O O . PHE A 1 82 ? -13.318 -5.599 13.072 1.00 97.75 82 PHE A O 1
ATOM 599 N N . PHE A 1 83 ? -15.471 -5.040 12.764 1.00 98.06 83 PHE A N 1
ATOM 600 C CA . PHE A 1 83 ? -15.277 -3.601 12.848 1.00 98.06 83 PHE A CA 1
ATOM 601 C C . PHE A 1 83 ? -15.778 -3.077 14.196 1.00 98.06 83 PHE A C 1
ATOM 603 O O . PHE A 1 83 ? -16.821 -3.497 14.702 1.00 98.06 83 PHE A O 1
ATOM 610 N N . TYR A 1 84 ? -15.012 -2.170 14.793 1.00 98.38 84 TYR A N 1
ATOM 611 C CA . TYR A 1 84 ? -15.352 -1.494 16.038 1.00 98.38 84 TYR A CA 1
ATOM 612 C C . TYR A 1 84 ? -15.641 -0.023 15.737 1.00 98.38 84 TYR A C 1
ATOM 614 O O . TYR A 1 84 ? -14.723 0.744 15.446 1.00 98.38 84 TYR A O 1
ATOM 622 N N . ASP A 1 85 ? -16.915 0.363 15.774 1.00 98.00 85 ASP A N 1
ATOM 623 C CA . ASP A 1 85 ? -17.342 1.744 15.545 1.00 98.00 85 ASP A CA 1
ATOM 624 C C . ASP A 1 85 ? -16.976 2.621 16.752 1.00 98.00 85 ASP A C 1
ATOM 626 O O . ASP A 1 85 ? -17.388 2.346 17.882 1.00 98.00 85 ASP A O 1
ATOM 630 N N . VAL A 1 86 ? -16.224 3.698 16.516 1.00 98.25 86 VAL A N 1
ATOM 631 C CA . VAL A 1 86 ? -15.804 4.646 17.562 1.00 98.25 86 VAL A CA 1
ATOM 632 C C . VAL A 1 86 ? -16.975 5.284 18.321 1.00 98.25 86 VAL A C 1
ATOM 634 O O . VAL A 1 86 ? -16.820 5.639 19.494 1.00 98.25 86 VAL A O 1
ATOM 637 N N . LYS A 1 87 ? -18.167 5.383 17.713 1.00 97.19 87 LYS A N 1
ATOM 638 C CA . LYS A 1 87 ? -19.380 5.899 18.371 1.00 97.19 87 LYS A CA 1
ATOM 639 C C . LYS A 1 87 ? -19.842 4.993 19.519 1.00 97.19 87 LYS A C 1
ATOM 641 O O . LYS A 1 87 ? -20.442 5.490 20.470 1.00 97.19 87 LYS A O 1
ATOM 646 N N . THR A 1 88 ? -19.495 3.700 19.510 1.00 95.88 88 THR A N 1
ATOM 647 C CA . THR A 1 88 ? -19.789 2.779 20.633 1.00 95.88 88 THR A CA 1
ATOM 648 C C . THR A 1 88 ? -19.031 3.136 21.914 1.00 95.88 88 THR A C 1
ATOM 650 O O . THR A 1 88 ? -19.518 2.865 23.008 1.00 95.88 88 THR A O 1
ATOM 653 N N . SER A 1 89 ? -17.881 3.805 21.789 1.00 97.12 89 SER A N 1
ATOM 654 C CA . SER A 1 89 ? -17.097 4.341 22.910 1.00 97.12 89 SER A CA 1
ATOM 655 C C . SER A 1 89 ? -17.435 5.802 23.236 1.00 97.12 89 SER A C 1
ATOM 657 O O . SER A 1 89 ? -16.736 6.429 24.031 1.00 97.12 89 SER A O 1
ATOM 659 N N . GLY A 1 90 ? -18.501 6.353 22.646 1.00 97.00 90 GLY A N 1
ATOM 660 C CA . GLY A 1 90 ? -19.014 7.688 22.959 1.00 97.00 90 GLY A CA 1
ATOM 661 C C . GLY A 1 90 ? -18.470 8.824 22.092 1.00 97.00 90 GLY A C 1
ATOM 662 O O . GLY A 1 90 ? -18.706 9.984 22.428 1.00 97.00 90 GLY A O 1
ATOM 663 N N . ALA A 1 91 ? -17.765 8.527 20.992 1.00 97.81 91 ALA A N 1
ATOM 664 C CA . ALA A 1 91 ? -17.331 9.562 20.055 1.00 97.81 91 ALA A CA 1
ATOM 665 C C . ALA A 1 91 ? -18.560 10.212 19.401 1.00 97.81 91 ALA A C 1
ATOM 667 O O . ALA A 1 91 ? -19.461 9.518 18.924 1.00 97.81 91 ALA A O 1
ATOM 668 N N . ARG A 1 92 ? -18.617 11.544 19.392 1.00 97.06 92 ARG A N 1
ATOM 669 C CA . ARG A 1 92 ? -19.752 12.316 18.873 1.00 97.06 92 ARG A CA 1
ATOM 670 C C . ARG A 1 92 ? -19.668 12.508 17.365 1.00 97.06 92 ARG A C 1
ATOM 672 O O . ARG A 1 92 ? -20.697 12.441 16.698 1.00 97.06 92 ARG A O 1
ATOM 679 N N . GLY A 1 93 ? -18.479 12.793 16.833 1.00 96.19 93 GLY A N 1
ATOM 680 C CA . GLY A 1 93 ? -18.270 13.051 15.404 1.00 96.19 93 GLY A CA 1
ATOM 681 C C . GLY A 1 93 ? -18.937 14.333 14.889 1.00 96.19 93 GLY A C 1
ATOM 682 O O . GLY A 1 93 ? -19.209 14.455 13.704 1.00 96.19 93 GLY A O 1
ATOM 683 N N . ASN A 1 94 ? -19.229 15.305 15.759 1.00 96.44 94 ASN A N 1
ATOM 684 C CA . ASN A 1 94 ? -19.955 16.528 15.381 1.00 96.44 94 ASN A CA 1
ATOM 685 C C . ASN A 1 94 ? -19.043 17.708 14.981 1.00 96.44 94 ASN A C 1
ATOM 687 O O . ASN A 1 94 ? -19.524 18.833 14.838 1.00 96.44 94 ASN A O 1
ATOM 691 N N . GLY A 1 95 ? -17.728 17.482 14.877 1.00 95.38 95 GLY A N 1
ATOM 692 C CA . GLY A 1 95 ? -16.730 18.499 14.521 1.00 95.38 95 GLY A CA 1
ATOM 693 C C . GLY A 1 95 ? -16.555 19.638 15.538 1.00 95.38 95 GLY A C 1
ATOM 694 O O . GLY A 1 95 ? -15.930 20.644 15.212 1.00 95.38 95 GLY A O 1
ATOM 695 N N . ARG A 1 96 ? -17.128 19.524 16.745 1.00 96.38 96 ARG A N 1
ATOM 696 C CA . ARG A 1 96 ? -17.069 20.559 17.798 1.00 96.38 96 ARG A CA 1
ATOM 697 C C . ARG A 1 96 ? -16.680 20.015 19.166 1.00 96.38 96 ARG A C 1
ATOM 699 O O . ARG A 1 96 ? -15.962 20.679 19.903 1.00 96.38 96 ARG A O 1
ATOM 706 N N . GLY A 1 97 ? -17.234 18.866 19.542 1.00 95.25 97 GLY A N 1
ATOM 707 C CA . GLY A 1 97 ? -16.964 18.234 20.826 1.00 95.25 97 GLY A CA 1
ATOM 708 C C . GLY A 1 97 ? -15.581 17.592 20.857 1.00 95.25 97 GLY A C 1
ATOM 709 O O . GLY A 1 97 ? -15.083 17.136 19.834 1.00 95.25 97 GLY A O 1
ATOM 710 N N . ASP A 1 98 ? -14.991 17.532 22.048 1.00 97.81 98 ASP A N 1
ATOM 711 C CA . ASP A 1 98 ? -13.777 16.755 22.282 1.00 97.81 98 ASP A CA 1
ATOM 712 C C . ASP A 1 98 ? -14.118 15.256 22.348 1.00 97.81 98 ASP A C 1
ATOM 714 O O . ASP A 1 98 ? -14.819 14.814 23.263 1.00 97.81 98 ASP A O 1
ATOM 718 N N . ASP A 1 99 ? -13.638 14.499 21.358 1.00 98.38 99 ASP A N 1
ATOM 719 C CA . ASP A 1 99 ? -13.794 13.044 21.245 1.00 98.38 99 ASP A CA 1
ATOM 720 C C . ASP A 1 99 ? -12.513 12.279 21.645 1.00 98.38 99 ASP A C 1
ATOM 722 O O . ASP A 1 99 ? -12.451 11.056 21.500 1.00 98.38 99 ASP A O 1
ATOM 726 N N . THR A 1 100 ? -11.488 12.957 22.181 1.00 98.38 100 THR A N 1
ATOM 727 C CA . THR A 1 100 ? -10.159 12.377 22.462 1.00 98.38 100 THR A CA 1
ATOM 728 C C . THR A 1 100 ? -10.235 11.142 23.362 1.00 98.38 100 THR A C 1
ATOM 730 O O . THR A 1 100 ? -9.650 10.102 23.052 1.00 98.38 100 THR A O 1
ATOM 733 N N . THR A 1 101 ? -10.969 11.214 24.475 1.00 98.56 101 THR A N 1
ATOM 734 C CA . THR A 1 101 ? -11.121 10.074 25.396 1.00 98.56 101 THR A CA 1
ATOM 735 C C . THR A 1 101 ? -11.867 8.912 24.741 1.00 98.56 101 THR A C 1
ATOM 737 O O . THR A 1 101 ? -11.458 7.762 24.893 1.00 98.56 101 THR A O 1
ATOM 740 N N . ALA A 1 102 ? -12.923 9.203 23.979 1.00 98.31 102 ALA A N 1
ATOM 741 C CA . ALA A 1 102 ? -13.734 8.186 23.318 1.00 98.31 102 ALA A CA 1
ATOM 742 C C . ALA A 1 102 ? -12.962 7.455 22.211 1.00 98.31 102 ALA A C 1
ATOM 744 O O . ALA A 1 102 ? -13.011 6.227 22.133 1.00 98.31 102 ALA A O 1
ATOM 745 N N . ILE A 1 103 ? -12.195 8.187 21.397 1.00 98.31 103 ILE A N 1
ATOM 746 C CA . ILE A 1 103 ? -11.348 7.610 20.345 1.00 98.31 103 ILE A CA 1
ATOM 747 C C . ILE A 1 103 ? -10.259 6.726 20.958 1.00 98.31 103 ILE A C 1
ATOM 749 O O . ILE A 1 103 ? -10.064 5.599 20.507 1.00 98.31 103 ILE A O 1
ATOM 753 N N . ASN A 1 104 ? -9.583 7.185 22.016 1.00 98.50 104 ASN A N 1
ATOM 754 C CA . ASN A 1 104 ? -8.575 6.371 22.702 1.00 98.50 104 ASN A CA 1
ATOM 755 C C . ASN A 1 104 ? -9.174 5.082 23.281 1.00 98.50 104 ASN A C 1
ATOM 757 O O . ASN A 1 104 ? -8.580 4.013 23.136 1.00 98.50 104 ASN A O 1
ATOM 761 N N . ALA A 1 105 ? -10.362 5.159 23.886 1.00 98.38 105 ALA A N 1
ATOM 762 C CA . ALA A 1 105 ? -11.068 3.981 24.379 1.00 98.38 105 ALA A CA 1
ATOM 763 C C . ALA A 1 105 ? -11.450 3.018 23.240 1.00 98.38 105 ALA A C 1
ATOM 765 O O . ALA A 1 105 ? -11.273 1.808 23.380 1.00 98.38 105 ALA A O 1
ATOM 766 N N . ALA A 1 106 ? -11.915 3.539 22.099 1.00 98.31 106 ALA A N 1
ATOM 767 C CA . ALA A 1 106 ? -12.244 2.729 20.928 1.00 98.31 106 ALA A CA 1
ATOM 768 C C . ALA A 1 106 ? -11.015 2.018 20.345 1.00 98.31 106 ALA A C 1
ATOM 770 O O . ALA A 1 106 ? -11.081 0.824 20.065 1.00 98.31 106 ALA A O 1
ATOM 771 N N . LEU A 1 107 ? -9.878 2.712 20.215 1.00 98.44 107 LEU A N 1
ATOM 772 C CA . LEU A 1 107 ? -8.625 2.121 19.730 1.00 98.44 107 LEU A CA 1
ATOM 773 C C . LEU A 1 107 ? -8.129 1.004 20.659 1.00 98.44 107 LEU A C 1
ATOM 775 O O . LEU A 1 107 ? -7.720 -0.059 20.185 1.00 98.44 107 LEU A O 1
ATOM 779 N N . GLN A 1 108 ? -8.201 1.211 21.978 1.00 98.38 108 GLN A N 1
ATOM 780 C CA . GLN A 1 108 ? -7.833 0.191 22.965 1.00 98.38 108 GLN A CA 1
ATOM 781 C C . GLN A 1 108 ? -8.763 -1.029 22.896 1.00 98.38 108 GLN A C 1
ATOM 783 O O . GLN A 1 108 ? -8.280 -2.161 22.881 1.00 98.38 108 GLN A O 1
ATOM 788 N N . ALA A 1 109 ? -10.078 -0.812 22.802 1.00 97.94 109 ALA A N 1
ATOM 789 C CA . ALA A 1 109 ? -11.069 -1.883 22.694 1.00 97.94 109 ALA A CA 1
ATOM 790 C C . ALA A 1 109 ? -10.957 -2.664 21.373 1.00 97.94 109 ALA A C 1
ATOM 792 O O . ALA A 1 109 ? -11.038 -3.893 21.361 1.00 97.94 109 ALA A O 1
ATOM 793 N N . ALA A 1 110 ? -10.730 -1.974 20.254 1.00 98.06 110 ALA A N 1
ATOM 794 C CA . ALA A 1 110 ? -10.507 -2.609 18.961 1.00 98.06 110 ALA A CA 1
ATOM 795 C C . ALA A 1 110 ? -9.226 -3.456 18.980 1.00 98.06 110 ALA A C 1
ATOM 797 O O . ALA A 1 110 ? -9.254 -4.616 18.577 1.00 98.06 110 ALA A O 1
ATOM 798 N N . THR A 1 111 ? -8.134 -2.922 19.536 1.00 97.62 111 THR A N 1
ATOM 799 C CA . THR A 1 111 ? -6.856 -3.642 19.657 1.00 97.62 111 THR A CA 1
ATOM 800 C C . THR A 1 111 ? -6.986 -4.887 20.535 1.00 97.62 111 THR A C 1
ATOM 802 O O . THR A 1 111 ? -6.547 -5.962 20.132 1.00 97.62 111 THR A O 1
ATOM 805 N N . SER A 1 112 ? -7.628 -4.781 21.704 1.00 97.81 112 SER A N 1
ATOM 806 C CA . SER A 1 112 ? -7.789 -5.915 22.628 1.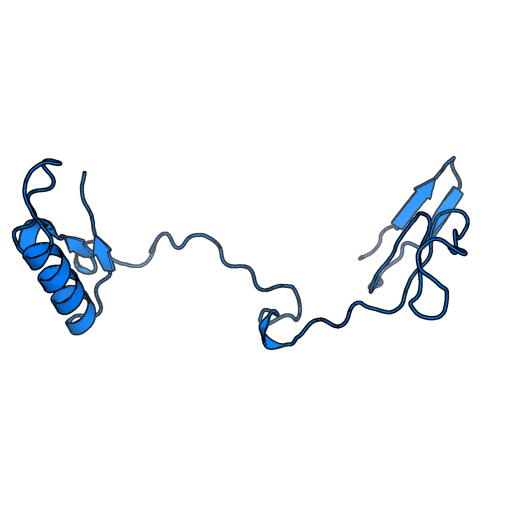00 97.81 112 SER A CA 1
ATOM 807 C C . SER A 1 112 ? -8.702 -7.020 22.089 1.00 97.81 112 SER A C 1
ATOM 809 O O . SER A 1 112 ? -8.604 -8.164 22.529 1.00 97.81 112 SER A O 1
ATOM 811 N N . THR A 1 113 ? -9.562 -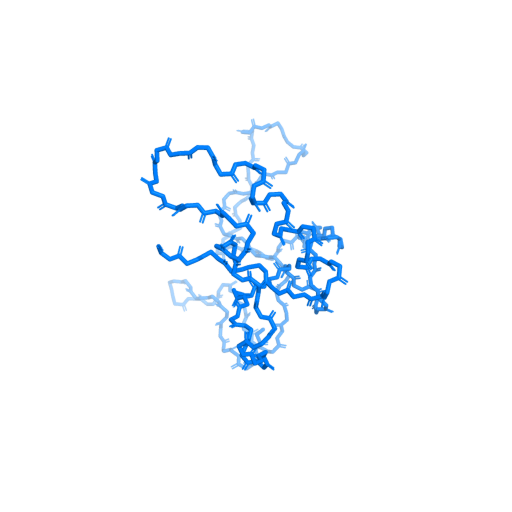6.697 21.119 1.00 97.00 113 THR A N 1
ATOM 812 C CA . THR A 1 113 ? -10.482 -7.645 20.474 1.00 97.00 113 THR A CA 1
ATOM 813 C C . THR A 1 113 ? -10.066 -8.038 19.055 1.00 97.00 113 THR A C 1
ATOM 815 O O . THR A 1 113 ? -10.782 -8.798 18.405 1.00 97.00 113 THR A O 1
ATOM 818 N N . GLY A 1 114 ? -8.920 -7.548 18.565 1.00 97.19 114 GLY A N 1
ATOM 819 C CA . GLY A 1 114 ? -8.417 -7.836 17.218 1.00 97.19 114 GLY A CA 1
ATOM 820 C C . GLY A 1 114 ? -9.274 -7.262 16.083 1.00 97.19 114 GLY A C 1
ATOM 821 O O . GLY A 1 114 ? -9.256 -7.796 14.977 1.00 97.19 114 GLY A O 1
ATOM 822 N N . LYS A 1 115 ? -10.046 -6.203 16.346 1.00 98.25 115 LYS A N 1
ATOM 823 C CA . LYS A 1 115 ? -10.974 -5.584 15.390 1.00 98.25 115 LYS A CA 1
ATOM 824 C C . LYS A 1 115 ? -10.358 -4.397 14.655 1.00 98.25 115 LYS A C 1
ATOM 826 O O . LYS A 1 115 ? -9.487 -3.698 15.170 1.00 98.25 115 LYS A O 1
ATOM 831 N N . VAL A 1 116 ? -10.883 -4.113 13.467 1.00 98.12 116 VAL A N 1
ATOM 832 C CA . VAL A 1 116 ? -10.569 -2.894 12.712 1.00 98.12 116 VAL A CA 1
ATOM 833 C C . VAL A 1 116 ? -11.351 -1.731 13.317 1.00 98.12 116 VAL A C 1
ATOM 835 O O . VAL A 1 116 ? -12.574 -1.790 13.425 1.00 98.12 116 VAL A O 1
ATOM 838 N N . THR A 1 117 ? -10.672 -0.653 13.708 1.00 98.12 117 THR A N 1
ATOM 839 C CA . THR A 1 117 ? -11.367 0.564 14.157 1.00 98.12 117 THR A CA 1
ATOM 840 C C . THR A 1 117 ? -12.058 1.233 12.970 1.00 98.12 117 THR A C 1
ATOM 842 O O . THR A 1 117 ? -11.422 1.494 11.949 1.00 98.12 117 THR A O 1
ATOM 845 N N . TYR A 1 118 ? -13.351 1.517 13.104 1.00 98.25 118 TYR A N 1
ATOM 846 C CA . TYR A 1 118 ? -14.172 2.142 12.075 1.00 98.25 118 TYR A CA 1
ATOM 847 C C . TYR A 1 118 ? -14.600 3.546 12.503 1.00 98.25 118 TYR A C 1
ATOM 849 O O . TYR A 1 118 ? -15.205 3.729 13.559 1.00 98.25 118 TYR A O 1
ATOM 857 N N . PHE A 1 119 ? -14.290 4.528 11.657 1.00 97.88 119 PHE A N 1
ATOM 858 C CA . PHE A 1 119 ? -14.753 5.904 11.791 1.00 97.88 119 PHE A CA 1
ATOM 859 C C . PHE A 1 119 ? -15.937 6.111 10.841 1.00 97.88 119 PHE A C 1
ATOM 861 O O . PHE A 1 119 ? -15.727 6.171 9.625 1.00 97.88 119 PHE A O 1
ATOM 868 N N . PRO A 1 120 ? -17.174 6.179 11.360 1.00 94.94 120 PRO A N 1
ATOM 869 C CA . PRO A 1 120 ? -18.326 6.537 10.552 1.00 94.94 120 PRO A CA 1
ATOM 870 C C . PRO A 1 120 ? -18.263 8.019 10.169 1.00 94.94 120 PRO A C 1
ATOM 872 O O . PRO A 1 120 ? -17.469 8.792 10.708 1.00 94.94 120 PRO A O 1
ATOM 875 N N . HIS A 1 121 ? -19.138 8.397 9.242 1.00 89.56 121 HIS A N 1
ATOM 876 C CA . HIS A 1 121 ? -19.355 9.791 8.873 1.00 89.56 121 HIS A CA 1
ATOM 877 C C . HIS A 1 121 ? -20.004 10.610 10.003 1.00 89.56 121 HIS A C 1
ATOM 879 O O . HIS A 1 121 ? -20.614 10.025 10.944 1.00 89.56 121 HIS A O 1
#

pLDDT: mean 91.31, std 9.27, range [61.81, 98.56]

Solvent-accessible surface area (backbone atoms only — not comparable to full-atom values): 7754 Å² total; per-residue (Å²): 85,71,80,34,86,55,66,36,72,54,96,92,37,75,53,32,80,37,38,70,45,86,79,79,33,72,52,71,56,76,43,76,58,90,91,42,62,90,93,70,66,63,54,62,54,87,72,24,47,78,51,80,58,75,88,71,63,72,91,56,37,36,99,84,72,44,71,58,78,81,79,86,84,80,60,86,88,56,59,75,87,44,47,36,54,27,56,82,47,65,31,74,80,74,90,74,74,91,35,66,70,17,45,53,50,26,53,52,54,13,58,78,67,75,29,47,73,35,82,79,128

Foldseek 3Di:
DAPDQAPDDDPNRRLGGDHHDDQQDKDADWADDPVDDVPPGTDGDDSTDRDDHDDDPPVQADPVRHGDDDDDDPPVVDDPVLEQELVVLPQPPPVPDDCPNSNVVSVVVSVVVVGHYDYDD

Nearest PDB structures (foldseek):
  3eqo-assembly2_B  TM=8.617E-01  e=5.054E-06  Phanerodontia chrysosporium
  5m60-assembly1_A  TM=8.637E-01  e=1.293E-05  Thermochaetoides thermophila